Protein AF-K5W3T0-F1 (afdb_monomer)

Foldseek 3Di:
DDDPVPDDPVVVVVVVVVVCVVVPPVPPPDCCVVPVPVVVVQVVCVVVVHDDDDPPVDDDVVVVVVVVVVVVPDDPPDPDPPPDDPVRVVVLVLLVVQVVVVVVCVVVVHDDDPPTSDDPPDPPVVPDDD

Structure (mmCIF, N/CA/C/O backbone):
data_AF-K5W3T0-F1
#
_entry.id   AF-K5W3T0-F1
#
loop_
_atom_site.group_PDB
_atom_site.id
_atom_site.type_symbol
_atom_site.label_atom_id
_atom_site.label_alt_id
_atom_site.label_comp_id
_atom_site.label_asym_id
_atom_site.label_entity_id
_atom_site.label_seq_id
_atom_site.pdbx_PDB_ins_code
_atom_site.Cartn_x
_atom_site.Cartn_y
_atom_site.Cartn_z
_atom_site.occupancy
_atom_site.B_iso_or_equiv
_atom_site.auth_seq_id
_atom_site.auth_comp_id
_atom_site.auth_asym_id
_atom_site.auth_atom_id
_atom_site.pdbx_PDB_model_num
ATOM 1 N N . MET A 1 1 ? 19.740 21.329 -29.739 1.00 55.47 1 MET A N 1
ATOM 2 C CA . MET A 1 1 ? 18.314 21.062 -30.014 1.00 55.47 1 MET A CA 1
ATOM 3 C C . MET A 1 1 ? 18.250 20.295 -31.319 1.00 55.47 1 MET A C 1
ATOM 5 O O . MET A 1 1 ? 18.822 20.757 -32.297 1.00 55.47 1 MET A O 1
ATOM 9 N N . ILE A 1 2 ? 17.701 19.086 -31.290 1.00 70.94 2 ILE A N 1
ATOM 10 C CA . ILE A 1 2 ? 17.666 18.167 -32.432 1.00 70.94 2 ILE A CA 1
ATOM 11 C C . ILE A 1 2 ? 16.451 18.513 -33.306 1.00 70.94 2 ILE A C 1
ATOM 13 O O . ILE A 1 2 ? 15.382 18.791 -32.766 1.00 70.94 2 ILE A O 1
ATOM 17 N N . ASN A 1 3 ? 16.610 18.521 -34.633 1.00 77.38 3 ASN A N 1
ATOM 18 C CA . ASN A 1 3 ? 15.491 18.731 -35.552 1.00 77.38 3 ASN A CA 1
ATOM 19 C C . ASN A 1 3 ? 14.759 17.388 -35.780 1.00 77.38 3 ASN A C 1
ATOM 21 O O . ASN A 1 3 ? 15.381 16.454 -36.299 1.00 77.38 3 ASN A O 1
ATOM 25 N N . PRO A 1 4 ? 13.476 17.259 -35.391 1.00 68.62 4 PRO A N 1
ATOM 26 C CA . PRO A 1 4 ? 12.742 15.994 -35.471 1.00 68.62 4 PRO A CA 1
ATOM 27 C C . PRO A 1 4 ? 12.527 15.499 -36.909 1.00 68.62 4 PRO A C 1
ATOM 29 O O . PRO A 1 4 ? 12.435 14.295 -37.122 1.00 68.62 4 PRO A O 1
ATOM 32 N N . GLU A 1 5 ? 12.528 16.397 -37.896 1.00 72.75 5 GLU A N 1
ATOM 33 C CA . GLU A 1 5 ? 12.290 16.066 -39.310 1.00 72.75 5 GLU A CA 1
ATOM 34 C C . GLU A 1 5 ? 13.527 15.484 -40.019 1.00 72.75 5 GLU A C 1
ATOM 36 O O . GLU A 1 5 ? 13.433 14.960 -41.126 1.00 72.75 5 GLU A O 1
ATOM 41 N N . THR A 1 6 ? 14.710 15.569 -39.400 1.00 78.69 6 THR A N 1
ATOM 42 C CA . THR A 1 6 ? 15.978 15.101 -39.995 1.00 78.69 6 THR A CA 1
ATOM 43 C C . THR A 1 6 ? 16.473 13.775 -39.420 1.00 78.69 6 THR A C 1
ATOM 45 O O . THR A 1 6 ? 17.535 13.291 -39.808 1.00 78.69 6 THR A O 1
ATOM 48 N N . ILE A 1 7 ? 15.737 13.195 -38.471 1.00 78.38 7 ILE A N 1
ATOM 49 C CA . ILE A 1 7 ? 16.137 11.986 -37.752 1.00 78.38 7 ILE A CA 1
ATOM 50 C C . ILE A 1 7 ? 15.498 10.749 -38.381 1.00 78.38 7 ILE A C 1
ATOM 52 O O . ILE A 1 7 ? 14.315 10.725 -38.714 1.00 78.38 7 ILE A O 1
ATOM 56 N N . SER A 1 8 ? 16.292 9.687 -38.534 1.00 83.00 8 SER A N 1
ATOM 57 C CA . SER A 1 8 ? 15.781 8.404 -39.015 1.00 83.00 8 SER A CA 1
ATOM 58 C C . SER A 1 8 ? 14.865 7.758 -37.975 1.00 83.00 8 SER A C 1
ATOM 60 O O . SER A 1 8 ? 15.103 7.863 -36.773 1.00 83.00 8 SER A O 1
ATOM 62 N N . LYS A 1 9 ? 13.857 7.003 -38.428 1.00 78.00 9 LYS A N 1
ATOM 63 C CA . LYS A 1 9 ? 12.890 6.333 -37.535 1.00 78.00 9 LYS A CA 1
ATOM 64 C C . LYS A 1 9 ? 13.556 5.489 -36.436 1.00 78.00 9 LYS A C 1
ATOM 66 O O . LYS A 1 9 ? 13.028 5.402 -35.330 1.00 78.00 9 LYS A O 1
ATOM 71 N N . ASP A 1 10 ? 14.713 4.893 -36.717 1.00 80.50 10 ASP A N 1
ATOM 72 C CA . ASP A 1 10 ? 15.469 4.103 -35.739 1.00 80.50 10 ASP A CA 1
ATOM 73 C C . ASP A 1 10 ? 16.171 4.960 -34.684 1.00 80.50 10 ASP A C 1
ATOM 75 O O . ASP A 1 10 ? 16.196 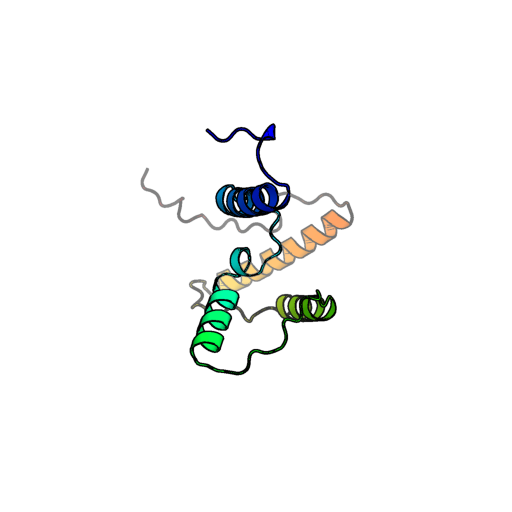4.589 -33.510 1.00 80.50 10 ASP A O 1
ATOM 79 N N . GLN A 1 11 ? 16.716 6.117 -35.064 1.00 80.38 11 GLN A N 1
ATOM 80 C CA . GLN A 1 11 ? 17.247 7.068 -34.089 1.00 80.38 11 GLN A CA 1
ATOM 81 C C . GLN A 1 11 ? 16.123 7.677 -33.248 1.00 80.38 11 GLN A C 1
ATOM 83 O O . GLN A 1 11 ? 16.281 7.787 -32.036 1.00 80.38 11 GLN A O 1
ATOM 88 N N . THR A 1 12 ? 14.958 7.964 -33.840 1.00 79.94 12 THR A N 1
ATOM 89 C CA . THR A 1 12 ? 13.786 8.440 -33.091 1.00 79.94 12 THR A CA 1
ATOM 90 C C . THR A 1 12 ? 13.384 7.451 -32.001 1.00 79.94 12 THR A C 1
ATOM 92 O O . THR A 1 12 ? 13.137 7.862 -30.874 1.00 79.94 12 THR A O 1
ATOM 95 N N . LYS A 1 13 ? 13.371 6.142 -32.291 1.00 78.75 13 LYS A N 1
ATOM 96 C CA . LYS A 1 13 ? 13.063 5.107 -31.288 1.00 78.75 13 LYS A CA 1
ATOM 97 C C . LYS A 1 13 ? 14.074 5.069 -30.142 1.00 78.75 13 LYS A C 1
ATOM 99 O O . LYS A 1 13 ? 13.674 4.882 -28.998 1.00 78.75 13 LYS A O 1
ATOM 104 N N . LYS A 1 14 ? 15.367 5.248 -30.432 1.00 81.25 14 LYS A N 1
ATOM 105 C CA . LYS A 1 14 ? 16.425 5.263 -29.407 1.00 81.25 14 LYS A CA 1
ATOM 106 C C . LYS A 1 14 ? 16.308 6.475 -28.488 1.00 81.25 14 LYS A C 1
ATOM 108 O O . LYS A 1 14 ? 16.356 6.322 -27.272 1.00 81.25 14 LYS A O 1
ATOM 113 N N . GLU A 1 15 ? 16.098 7.654 -29.066 1.00 79.50 15 GLU A N 1
ATOM 114 C CA . GLU A 1 15 ? 15.893 8.879 -28.289 1.00 79.50 15 GLU A CA 1
ATOM 115 C C . GLU A 1 15 ? 14.576 8.830 -27.505 1.00 79.50 15 GLU A C 1
ATOM 117 O O . GLU A 1 15 ? 14.523 9.262 -26.359 1.00 79.50 15 GLU A O 1
ATOM 122 N N . PHE A 1 16 ? 13.528 8.229 -28.076 1.00 74.88 16 PHE A N 1
ATOM 123 C CA . PHE A 1 16 ? 12.249 8.042 -27.394 1.00 74.88 16 PHE A CA 1
ATOM 124 C C . PHE A 1 16 ? 12.348 7.064 -26.218 1.00 74.88 16 PHE A C 1
ATOM 126 O O . PHE A 1 16 ? 11.769 7.328 -25.169 1.00 74.88 16 PHE A O 1
ATOM 133 N N . ALA A 1 17 ? 13.102 5.967 -26.345 1.00 70.94 17 ALA A N 1
ATOM 134 C CA . ALA A 1 17 ? 13.334 5.038 -25.237 1.00 70.94 17 ALA A CA 1
ATOM 135 C C . ALA A 1 17 ? 14.050 5.736 -24.071 1.00 70.94 17 ALA A C 1
ATOM 137 O O . ALA A 1 17 ? 13.583 5.676 -22.936 1.00 70.94 17 ALA A O 1
ATOM 138 N N . ARG A 1 18 ? 15.109 6.495 -24.375 1.00 71.88 18 ARG A N 1
ATOM 139 C CA . ARG A 1 18 ? 15.841 7.293 -23.386 1.00 71.88 18 ARG A CA 1
ATOM 140 C C . ARG A 1 18 ? 14.961 8.361 -22.732 1.00 71.88 18 ARG A C 1
ATOM 142 O O . ARG A 1 18 ? 14.943 8.478 -21.516 1.00 71.88 18 ARG A O 1
ATOM 149 N N . PHE A 1 19 ? 14.174 9.087 -23.525 1.00 73.12 19 PHE A N 1
ATOM 150 C CA . PHE A 1 19 ? 13.214 10.071 -23.021 1.00 73.12 19 PHE A CA 1
ATOM 151 C C . PHE A 1 19 ? 12.159 9.436 -22.102 1.00 73.12 19 PHE A C 1
ATOM 153 O O . PHE A 1 19 ? 11.824 10.004 -21.067 1.00 73.12 19 PHE A O 1
ATOM 160 N N . THR A 1 20 ? 11.651 8.252 -22.457 1.00 67.69 20 THR A N 1
ATOM 161 C CA . THR A 1 20 ? 10.645 7.519 -21.669 1.00 67.69 20 THR A CA 1
ATOM 162 C C . THR A 1 20 ? 11.204 7.075 -20.315 1.00 67.69 20 THR A C 1
ATOM 164 O O . THR A 1 20 ? 10.496 7.161 -19.309 1.00 67.69 20 THR A O 1
ATOM 167 N N . GLU A 1 21 ? 12.468 6.641 -20.287 1.00 61.09 21 GLU A N 1
ATOM 168 C CA . GLU A 1 21 ? 13.210 6.301 -19.067 1.00 61.09 21 GLU A CA 1
ATOM 169 C C . GLU A 1 21 ? 13.484 7.537 -18.196 1.00 61.09 21 GLU A C 1
ATOM 171 O O . GLU A 1 21 ? 13.255 7.496 -16.987 1.00 61.09 21 GLU A O 1
ATOM 176 N N . ASP A 1 22 ? 13.910 8.647 -18.806 1.00 65.81 22 ASP A N 1
ATOM 177 C CA . ASP A 1 22 ? 14.268 9.885 -18.104 1.00 65.81 22 ASP A CA 1
ATOM 178 C C . ASP A 1 22 ? 13.039 10.605 -17.514 1.00 65.81 22 ASP A C 1
ATOM 180 O O . ASP A 1 22 ? 13.112 11.167 -16.420 1.00 65.81 22 ASP A O 1
ATOM 184 N N . TYR A 1 23 ? 11.891 10.577 -18.202 1.00 59.69 23 TYR A N 1
ATOM 185 C CA . TYR A 1 23 ? 10.675 11.286 -17.774 1.00 59.69 23 TYR A CA 1
ATOM 186 C C . TYR A 1 23 ? 9.715 10.473 -16.902 1.00 59.69 23 TYR A C 1
ATOM 188 O O . TYR A 1 23 ? 8.609 10.943 -16.634 1.00 59.69 23 TYR A O 1
ATOM 196 N N . ASN A 1 24 ? 10.124 9.288 -16.431 1.00 53.81 24 ASN A N 1
ATOM 197 C CA . ASN A 1 24 ? 9.384 8.452 -15.479 1.00 53.81 24 ASN A CA 1
ATOM 198 C C . ASN A 1 24 ? 7.864 8.444 -15.749 1.00 53.81 24 ASN A C 1
ATOM 200 O O . ASN A 1 24 ? 7.043 8.711 -14.871 1.00 53.81 24 ASN A O 1
ATOM 204 N N . THR A 1 25 ? 7.487 8.190 -17.007 1.00 55.03 25 THR A N 1
ATOM 205 C CA . THR A 1 25 ? 6.113 8.348 -17.528 1.00 55.03 25 THR A CA 1
ATOM 206 C C . THR A 1 25 ? 5.142 7.251 -17.056 1.00 55.03 25 THR A C 1
ATOM 208 O O . THR A 1 25 ? 4.150 6.956 -17.718 1.00 55.03 25 THR A O 1
ATOM 211 N N . ALA A 1 26 ? 5.418 6.654 -15.891 1.00 51.00 26 ALA A N 1
ATOM 212 C CA . ALA A 1 26 ? 4.551 5.767 -15.112 1.00 51.00 26 ALA A CA 1
ATOM 213 C C . ALA A 1 26 ? 3.898 4.596 -15.877 1.00 51.00 26 ALA A C 1
ATOM 215 O O . ALA A 1 26 ? 2.902 4.045 -15.418 1.00 51.00 26 ALA A O 1
ATOM 216 N N . THR A 1 27 ? 4.447 4.192 -17.026 1.00 56.22 27 THR A N 1
ATOM 217 C CA . THR A 1 27 ? 3.892 3.112 -17.866 1.00 56.22 27 THR A CA 1
ATOM 218 C C . THR A 1 27 ? 4.933 2.074 -18.276 1.00 56.22 27 THR A C 1
ATOM 220 O O . THR A 1 27 ? 4.763 1.365 -19.265 1.00 56.22 27 THR A O 1
ATOM 223 N N . LEU A 1 28 ? 6.014 1.930 -17.510 1.00 53.12 28 LEU A N 1
ATOM 224 C CA . LEU A 1 28 ? 6.997 0.882 -17.765 1.00 53.12 28 LEU A CA 1
ATOM 225 C C . LEU A 1 28 ? 6.725 -0.301 -16.849 1.00 53.12 28 LEU A C 1
ATOM 227 O O . LEU A 1 28 ? 7.290 -0.354 -15.764 1.00 53.12 28 LEU A O 1
ATOM 231 N N . SER A 1 29 ? 5.941 -1.283 -17.315 1.00 55.97 29 SER A N 1
ATOM 232 C CA . SER A 1 29 ? 5.694 -2.595 -16.671 1.00 55.97 29 SER A CA 1
ATOM 233 C C . SER A 1 29 ? 6.962 -3.420 -16.386 1.00 55.97 29 SER A C 1
ATOM 235 O O . SER A 1 29 ? 6.883 -4.589 -16.021 1.00 55.97 29 SER A O 1
ATOM 237 N N . HIS A 1 30 ? 8.141 -2.836 -16.587 1.00 62.09 30 HIS A N 1
ATOM 238 C CA . HIS A 1 30 ? 9.424 -3.478 -16.438 1.00 62.09 30 HIS A CA 1
ATOM 239 C C . HIS A 1 30 ? 9.800 -3.570 -14.955 1.00 62.09 30 HIS A C 1
ATOM 241 O O . HIS A 1 30 ? 9.878 -2.565 -14.245 1.00 62.09 30 HIS A O 1
ATOM 247 N N . GLU A 1 31 ? 10.097 -4.789 -14.505 1.00 63.19 31 GLU A N 1
ATOM 248 C CA . GLU A 1 31 ? 10.350 -5.142 -13.102 1.00 63.19 31 GLU A CA 1
ATOM 249 C C . GLU A 1 31 ? 11.400 -4.250 -12.422 1.00 63.19 31 GLU A C 1
ATOM 251 O O . GLU A 1 31 ? 11.236 -3.897 -11.258 1.00 63.19 31 GLU A O 1
ATOM 256 N N . LYS A 1 32 ? 12.409 -3.785 -13.176 1.00 61.91 32 LYS A N 1
ATOM 257 C CA . LYS A 1 32 ? 13.412 -2.793 -12.732 1.00 61.91 32 LYS A CA 1
ATOM 258 C C . LYS A 1 32 ? 12.814 -1.603 -11.973 1.00 61.91 32 LYS A C 1
ATOM 260 O O . LYS A 1 32 ? 13.455 -1.112 -11.052 1.00 61.91 32 LYS A O 1
ATOM 265 N N . PHE A 1 33 ? 11.635 -1.121 -12.368 1.00 59.59 33 PHE A N 1
ATOM 266 C CA . PHE A 1 33 ? 11.055 0.116 -11.837 1.00 59.59 33 PHE A CA 1
ATOM 267 C C . PHE A 1 33 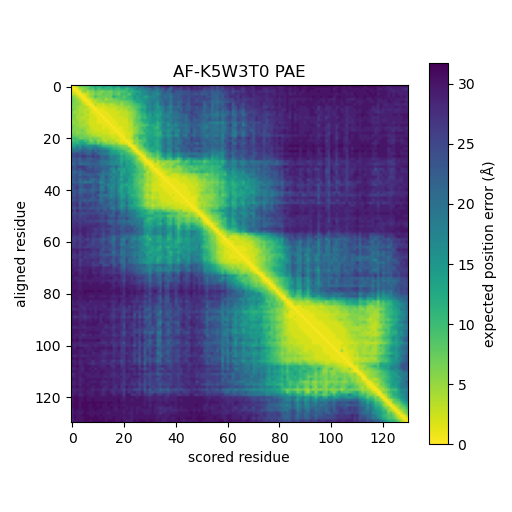? 9.920 -0.112 -10.825 1.00 59.59 33 PHE A C 1
ATOM 269 O O . PHE A 1 33 ? 9.582 0.811 -10.090 1.00 59.59 33 PHE A O 1
ATOM 276 N N . TYR A 1 34 ? 9.373 -1.331 -10.738 1.00 65.12 34 TYR A N 1
ATOM 277 C CA . TYR A 1 34 ? 8.308 -1.692 -9.786 1.00 65.12 34 TYR A CA 1
ATOM 278 C C . TYR A 1 34 ? 8.793 -2.566 -8.623 1.00 65.12 34 TYR A C 1
ATOM 280 O O . TYR A 1 34 ? 8.243 -2.486 -7.526 1.00 65.12 34 TYR A O 1
ATOM 288 N N . ASN A 1 35 ? 9.834 -3.375 -8.833 1.00 69.81 35 ASN A N 1
ATOM 289 C CA . ASN A 1 35 ? 10.458 -4.196 -7.803 1.00 69.81 35 ASN A CA 1
ATOM 290 C C . ASN A 1 35 ? 11.983 -4.177 -7.978 1.00 69.81 35 ASN A C 1
ATOM 292 O O . ASN A 1 35 ? 12.603 -5.093 -8.517 1.00 69.81 35 ASN A O 1
ATOM 296 N N . ILE A 1 36 ? 12.586 -3.078 -7.514 1.00 73.94 36 ILE A N 1
ATOM 297 C CA . ILE A 1 36 ? 14.035 -2.851 -7.603 1.00 73.94 36 ILE A CA 1
ATOM 298 C C . ILE A 1 36 ? 14.799 -3.995 -6.923 1.00 73.94 36 ILE A C 1
ATOM 300 O O . ILE A 1 36 ? 15.787 -4.476 -7.468 1.00 73.94 36 ILE A O 1
ATOM 304 N N . ALA A 1 37 ? 14.311 -4.484 -5.779 1.00 74.12 37 ALA A N 1
ATOM 305 C CA . ALA A 1 37 ? 14.974 -5.539 -5.019 1.00 74.12 37 ALA A CA 1
ATOM 306 C C . ALA A 1 37 ? 15.030 -6.875 -5.780 1.00 74.12 37 ALA A C 1
ATOM 308 O O . ALA A 1 37 ? 16.080 -7.519 -5.806 1.00 74.12 37 ALA A O 1
ATOM 309 N N . SER A 1 38 ? 13.936 -7.294 -6.430 1.00 73.62 38 SER A N 1
ATOM 310 C CA . SER A 1 38 ? 13.942 -8.528 -7.228 1.00 73.62 38 SER A CA 1
ATOM 311 C C . SER A 1 38 ? 14.783 -8.386 -8.496 1.00 73.62 38 SER A C 1
ATOM 313 O O . SER A 1 38 ? 15.519 -9.309 -8.855 1.00 73.62 38 SER A O 1
ATOM 315 N N . TYR A 1 39 ? 14.750 -7.212 -9.133 1.00 74.62 39 TYR A N 1
ATOM 316 C CA . TYR A 1 39 ? 15.587 -6.906 -10.289 1.00 74.62 39 TYR A CA 1
ATOM 317 C C . TYR A 1 39 ? 17.085 -6.905 -9.942 1.00 74.62 39 TYR A C 1
ATOM 319 O O . TYR A 1 39 ? 17.888 -7.506 -10.656 1.00 74.62 39 TYR A O 1
ATOM 327 N N . GLU A 1 40 ? 17.484 -6.278 -8.835 1.00 77.88 40 GLU A N 1
ATOM 328 C CA . GLU A 1 40 ? 18.876 -6.260 -8.375 1.00 77.88 40 GLU A CA 1
ATOM 329 C C . GLU A 1 40 ? 19.372 -7.651 -7.986 1.00 77.88 40 GLU A C 1
ATOM 331 O O . GLU A 1 40 ? 20.481 -8.024 -8.374 1.00 77.88 40 GLU A O 1
ATOM 336 N N . ALA A 1 41 ? 18.544 -8.442 -7.296 1.00 81.00 41 ALA A N 1
ATOM 337 C CA . ALA A 1 41 ? 18.852 -9.831 -6.969 1.00 81.00 41 ALA A CA 1
ATOM 338 C C . ALA A 1 41 ? 19.062 -10.675 -8.236 1.00 81.00 41 ALA A C 1
ATOM 340 O O . ALA A 1 41 ? 20.041 -11.418 -8.332 1.00 81.00 41 ALA A O 1
ATOM 341 N N . ARG A 1 42 ? 18.208 -10.498 -9.254 1.00 76.19 42 ARG A N 1
ATOM 342 C CA . ARG A 1 42 ? 18.366 -11.155 -10.559 1.00 76.19 42 ARG A CA 1
ATOM 343 C C . ARG A 1 42 ? 19.657 -10.730 -11.254 1.00 76.19 42 ARG A C 1
ATOM 345 O O . ARG A 1 42 ? 20.403 -11.578 -11.732 1.00 76.19 42 ARG A O 1
ATOM 352 N N . MET A 1 43 ? 19.957 -9.433 -11.291 1.00 79.19 43 MET A N 1
ATOM 353 C CA . MET A 1 43 ? 21.182 -8.923 -11.919 1.00 79.19 43 MET A CA 1
ATOM 354 C C . MET A 1 43 ? 22.447 -9.358 -11.173 1.00 79.19 43 MET A C 1
ATOM 356 O O . MET A 1 43 ? 23.491 -9.537 -11.799 1.00 79.19 43 MET A O 1
ATOM 360 N N . ALA A 1 44 ? 22.371 -9.529 -9.853 1.00 83.25 44 ALA A N 1
ATOM 361 C CA . ALA A 1 44 ? 23.451 -10.087 -9.051 1.00 83.25 44 ALA A CA 1
ATOM 362 C C . ALA A 1 44 ? 23.678 -11.574 -9.367 1.00 83.25 44 ALA A C 1
ATOM 364 O O . ALA A 1 44 ? 24.818 -11.956 -9.619 1.00 83.25 44 ALA A O 1
ATOM 365 N N . ALA A 1 45 ? 22.613 -12.377 -9.450 1.00 80.38 45 ALA A N 1
ATOM 366 C CA . ALA A 1 45 ? 22.690 -13.791 -9.828 1.00 80.38 45 ALA A CA 1
ATOM 367 C C . ALA A 1 45 ? 23.220 -13.986 -11.264 1.00 80.38 45 ALA A C 1
ATOM 369 O O . ALA A 1 45 ? 24.086 -14.828 -11.499 1.00 80.38 45 ALA A O 1
ATOM 370 N N . LEU A 1 46 ? 22.802 -13.132 -12.208 1.00 79.62 46 LEU A N 1
ATOM 371 C CA . LEU A 1 46 ? 23.312 -13.129 -13.587 1.00 79.62 46 LEU A CA 1
ATOM 372 C C . LEU A 1 46 ? 24.819 -12.822 -13.623 1.00 79.62 46 LEU A C 1
ATOM 374 O O . LEU A 1 46 ? 25.579 -13.494 -14.316 1.00 79.62 46 LEU A O 1
ATOM 378 N N . ARG A 1 47 ? 25.271 -11.842 -12.828 1.00 83.44 47 ARG A N 1
ATOM 379 C CA . ARG A 1 47 ? 26.700 -11.507 -12.676 1.00 83.44 47 ARG A CA 1
ATOM 380 C C . ARG A 1 47 ? 27.507 -12.612 -11.990 1.00 83.44 47 ARG A C 1
ATOM 382 O O . ARG A 1 47 ? 28.691 -12.745 -12.280 1.00 83.44 47 ARG A O 1
ATOM 389 N N . ALA A 1 48 ? 26.880 -13.387 -11.109 1.00 85.88 48 ALA A N 1
ATOM 390 C CA . ALA A 1 48 ? 27.483 -14.541 -10.448 1.00 85.88 48 ALA A CA 1
ATOM 391 C C . ALA A 1 48 ? 27.531 -15.799 -11.340 1.00 85.88 48 ALA A C 1
ATOM 393 O O . ALA A 1 48 ? 28.169 -16.781 -10.968 1.00 85.88 48 ALA A O 1
ATOM 394 N N . GLY A 1 49 ? 26.903 -15.769 -12.523 1.00 80.62 49 GLY A N 1
ATOM 395 C CA . GLY A 1 49 ? 26.852 -16.901 -13.451 1.00 80.62 49 GLY A CA 1
ATOM 396 C C . GLY A 1 49 ? 25.844 -17.985 -13.057 1.00 80.62 49 GLY A C 1
ATOM 397 O O . GLY A 1 49 ? 25.932 -19.106 -13.556 1.00 80.62 49 GLY A O 1
ATOM 398 N N . GLU A 1 50 ? 24.899 -17.675 -12.169 1.00 76.12 50 GLU A N 1
ATOM 399 C CA . GLU A 1 50 ? 23.865 -18.614 -11.735 1.00 76.12 50 GLU A CA 1
ATOM 400 C C . GLU A 1 50 ? 22.709 -18.696 -12.748 1.00 76.12 50 GLU A C 1
ATOM 402 O O . GLU A 1 50 ? 22.386 -17.731 -13.446 1.00 76.12 50 GLU A O 1
ATOM 407 N N . PHE A 1 51 ? 22.069 -19.868 -12.836 1.00 67.69 51 PHE A N 1
ATOM 408 C CA . PHE A 1 51 ? 20.909 -20.080 -13.701 1.00 67.69 51 PHE A CA 1
ATOM 409 C C . PHE A 1 51 ? 19.705 -19.308 -13.158 1.00 67.69 51 PHE A C 1
ATOM 411 O O . PHE A 1 51 ? 19.215 -19.586 -12.062 1.00 67.69 51 PHE A O 1
ATOM 418 N N . LEU A 1 52 ? 19.217 -18.342 -13.933 1.00 63.69 52 LEU A N 1
ATOM 419 C CA . LEU A 1 52 ? 18.025 -17.589 -13.572 1.00 63.69 52 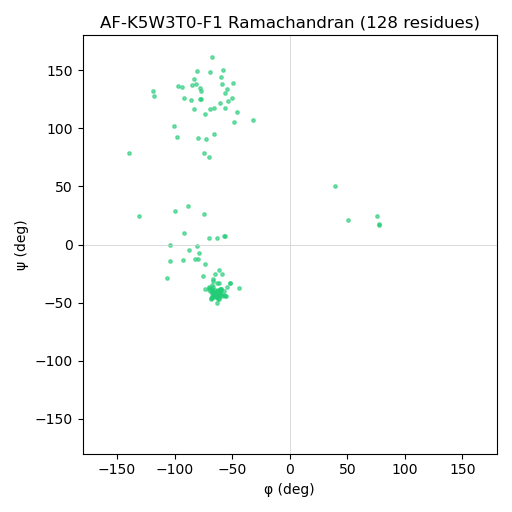LEU A CA 1
ATOM 420 C C . LEU A 1 52 ? 16.768 -18.419 -13.856 1.00 63.69 52 LEU A C 1
ATOM 422 O O . LEU A 1 52 ? 16.658 -18.992 -14.944 1.00 63.69 52 LEU A O 1
ATOM 426 N N . PRO A 1 53 ? 15.797 -18.467 -12.926 1.00 64.69 53 PRO A N 1
ATOM 427 C CA . PRO A 1 53 ? 14.493 -19.031 -13.233 1.00 64.69 53 PRO A CA 1
ATOM 428 C C . PRO A 1 53 ? 13.860 -18.241 -14.395 1.00 64.69 53 PRO A C 1
ATOM 430 O O . PRO A 1 53 ? 14.070 -17.024 -14.473 1.00 64.69 53 PRO A O 1
ATOM 433 N N . PRO A 1 54 ? 13.119 -18.908 -15.304 1.00 63.16 54 PRO A N 1
ATOM 434 C CA . PRO A 1 54 ? 12.453 -18.249 -16.424 1.00 63.16 54 PRO A CA 1
ATOM 435 C C . PRO A 1 54 ? 11.662 -17.029 -15.950 1.00 63.16 54 PRO A C 1
ATOM 437 O O . PRO A 1 54 ? 11.024 -17.082 -14.897 1.00 63.16 54 PRO A O 1
ATOM 440 N N . THR A 1 55 ? 11.721 -15.933 -16.711 1.00 62.22 55 THR A N 1
ATOM 441 C CA . THR A 1 55 ? 10.873 -14.766 -16.471 1.00 62.22 55 THR A CA 1
ATOM 442 C C . THR A 1 55 ? 9.440 -15.192 -16.742 1.00 62.22 55 THR A C 1
ATOM 444 O O . THR A 1 55 ? 9.000 -15.260 -17.887 1.00 62.22 55 THR A O 1
ATOM 447 N N . ASP A 1 56 ? 8.724 -15.589 -15.693 1.00 58.16 56 ASP A N 1
ATOM 448 C CA . ASP A 1 56 ? 7.292 -15.827 -15.799 1.00 58.16 56 ASP A CA 1
ATOM 449 C C . ASP A 1 56 ? 6.631 -14.445 -15.870 1.00 58.16 56 ASP A C 1
ATOM 451 O O . ASP A 1 56 ? 6.182 -13.878 -14.879 1.00 58.16 56 ASP A O 1
ATOM 455 N N . ASP A 1 57 ? 6.679 -13.848 -17.064 1.00 58.94 57 ASP A N 1
ATOM 456 C CA . ASP A 1 57 ? 6.110 -12.535 -17.391 1.00 58.94 57 ASP A CA 1
ATOM 457 C C . ASP A 1 57 ? 4.562 -12.568 -17.393 1.00 58.94 57 ASP A C 1
ATOM 459 O O . ASP A 1 57 ? 3.896 -11.599 -17.765 1.00 58.94 57 ASP A O 1
ATOM 463 N N . GLY A 1 58 ? 3.969 -13.700 -16.993 1.00 69.81 58 GLY A N 1
ATOM 464 C CA . GLY A 1 58 ? 2.539 -13.904 -16.840 1.00 69.81 58 GLY A CA 1
ATOM 465 C C . GLY A 1 58 ? 2.069 -13.599 -15.420 1.00 69.81 58 GLY A C 1
ATOM 466 O O . GLY A 1 58 ? 2.541 -14.174 -14.443 1.00 69.81 58 GLY A O 1
ATOM 467 N N . TYR A 1 59 ? 1.070 -12.729 -15.302 1.00 70.88 59 TYR A N 1
ATOM 468 C CA . TYR A 1 59 ? 0.299 -12.595 -14.070 1.00 70.88 59 TYR A CA 1
ATOM 469 C C . TYR A 1 59 ? -0.398 -13.932 -13.740 1.00 70.88 59 TYR A C 1
ATOM 471 O O . TYR A 1 59 ? -1.189 -14.405 -14.556 1.00 70.88 59 TYR A O 1
ATOM 479 N N . ASP A 1 60 ? -0.134 -14.529 -12.564 1.00 79.75 60 ASP A N 1
ATOM 480 C CA . ASP A 1 60 ? -0.870 -15.696 -12.035 1.00 79.75 60 ASP A CA 1
ATOM 481 C C . ASP A 1 60 ? -1.903 -15.253 -10.978 1.00 79.75 60 ASP A C 1
ATOM 483 O O . ASP A 1 60 ? -1.551 -15.062 -9.807 1.00 79.75 60 ASP A O 1
ATOM 487 N N . PRO A 1 61 ? -3.201 -15.170 -11.326 1.00 80.69 61 PRO A N 1
ATOM 488 C CA . PRO A 1 61 ? -4.255 -14.825 -10.371 1.00 80.69 61 PRO A CA 1
ATOM 489 C C . PRO A 1 61 ? -4.337 -15.793 -9.179 1.00 80.69 61 PRO A C 1
ATOM 491 O O . PRO A 1 61 ? -4.804 -15.428 -8.097 1.00 80.69 61 PRO A O 1
ATOM 494 N N . ASN A 1 62 ? -3.894 -17.046 -9.344 1.00 84.88 62 ASN A N 1
ATOM 495 C CA . ASN A 1 62 ? -3.962 -18.043 -8.278 1.00 84.88 62 ASN A CA 1
ATOM 496 C C . ASN A 1 62 ? -2.902 -17.806 -7.197 1.00 84.88 62 ASN A C 1
ATOM 498 O O . ASN A 1 62 ? -3.095 -18.226 -6.051 1.00 84.88 62 ASN A O 1
ATOM 502 N N . ALA A 1 63 ? -1.773 -17.179 -7.533 1.00 81.00 63 ALA A N 1
ATOM 503 C CA . ALA A 1 63 ? -0.762 -16.774 -6.561 1.00 81.00 63 ALA A CA 1
ATOM 504 C C . ALA A 1 63 ? -1.311 -15.679 -5.635 1.00 81.00 63 ALA A C 1
ATOM 506 O O . ALA A 1 63 ? -1.220 -15.803 -4.410 1.00 81.00 63 ALA A O 1
ATOM 507 N N . ASP A 1 64 ? -1.992 -14.686 -6.205 1.00 80.00 64 ASP A N 1
ATOM 508 C CA . ASP A 1 64 ? -2.627 -13.601 -5.452 1.00 80.00 64 ASP A CA 1
ATOM 509 C C . ASP A 1 64 ? -3.731 -14.113 -4.525 1.00 80.00 64 ASP A C 1
ATOM 511 O O . ASP A 1 64 ? -3.769 -13.766 -3.342 1.00 80.00 64 ASP A O 1
ATOM 515 N N . MET A 1 65 ? -4.594 -15.010 -5.014 1.00 82.94 65 MET A N 1
ATOM 516 C CA . MET A 1 65 ? -5.641 -15.613 -4.183 1.00 82.94 65 MET A CA 1
ATOM 517 C C . MET A 1 65 ? -5.060 -16.369 -2.980 1.00 82.94 65 MET A C 1
ATOM 519 O O . MET A 1 65 ? -5.603 -16.286 -1.876 1.00 82.94 65 MET A O 1
ATOM 523 N N . ARG A 1 66 ? -3.926 -17.061 -3.153 1.00 83.50 66 ARG A N 1
ATOM 524 C CA . ARG A 1 66 ? -3.210 -17.734 -2.055 1.00 83.50 66 ARG A CA 1
ATOM 525 C C . ARG A 1 66 ? -2.589 -16.733 -1.075 1.00 83.50 66 ARG A C 1
ATOM 527 O O . ARG A 1 66 ? -2.682 -16.935 0.138 1.00 83.50 66 ARG A O 1
ATOM 534 N N . ALA A 1 67 ? -2.006 -15.644 -1.573 1.00 80.06 67 ALA A N 1
ATOM 535 C CA . ALA A 1 67 ? -1.450 -14.581 -0.737 1.00 80.06 67 ALA A CA 1
ATOM 536 C C . ALA A 1 67 ? -2.534 -13.892 0.115 1.00 80.06 67 ALA A C 1
ATOM 538 O O . ALA A 1 67 ? -2.356 -13.714 1.324 1.00 80.06 67 ALA A O 1
ATOM 539 N N . LEU A 1 68 ? -3.694 -13.589 -0.477 1.00 78.69 68 LEU A N 1
ATOM 540 C CA . LEU A 1 68 ? -4.846 -13.012 0.223 1.00 78.69 68 LEU A CA 1
ATOM 541 C C . LEU A 1 68 ? -5.412 -13.962 1.285 1.00 78.69 68 LEU A C 1
ATOM 543 O O . LEU A 1 68 ? -5.701 -13.539 2.408 1.00 78.69 68 LEU A O 1
ATOM 547 N N . GLN A 1 69 ? -5.511 -15.258 0.979 1.00 79.56 69 GLN A N 1
ATOM 548 C CA . GLN A 1 69 ? -5.912 -16.269 1.963 1.00 79.56 69 GLN A CA 1
ATOM 549 C C . GLN A 1 69 ? -4.957 -16.311 3.168 1.00 79.56 69 GLN A C 1
ATOM 551 O O . GLN A 1 69 ? -5.405 -16.435 4.311 1.00 79.56 69 GLN A O 1
ATOM 556 N N . GLY A 1 70 ? -3.650 -16.155 2.937 1.00 69.44 70 GLY A N 1
ATOM 557 C CA . GLY A 1 70 ? -2.643 -16.062 3.995 1.00 69.44 70 GLY A CA 1
ATOM 558 C C . GLY A 1 70 ? -2.757 -14.787 4.834 1.00 69.44 70 GLY A C 1
ATOM 559 O O . GLY A 1 70 ? -2.633 -14.847 6.057 1.00 69.44 70 GLY A O 1
ATOM 560 N N . ALA A 1 71 ? -3.050 -13.646 4.206 1.00 65.69 71 ALA A N 1
ATOM 561 C CA . ALA A 1 71 ? -3.197 -12.358 4.886 1.00 65.69 71 ALA A CA 1
ATOM 562 C C . ALA A 1 71 ? -4.426 -12.301 5.813 1.00 65.69 71 ALA A C 1
ATOM 564 O O . ALA A 1 71 ? -4.367 -11.708 6.892 1.00 65.69 71 ALA A O 1
ATOM 565 N N . HIS A 1 72 ? -5.527 -12.963 5.439 1.00 64.75 72 HIS A N 1
ATOM 566 C CA . HIS A 1 72 ? -6.717 -13.072 6.291 1.00 64.75 72 HIS A CA 1
ATOM 567 C C . HIS A 1 72 ? -6.542 -14.024 7.479 1.00 64.75 72 HIS A C 1
ATOM 569 O O . HIS A 1 72 ? -7.301 -13.953 8.454 1.00 64.75 72 HIS A O 1
ATOM 575 N N . ARG A 1 73 ? -5.528 -14.895 7.448 1.00 67.81 73 ARG A N 1
ATOM 576 C CA . ARG A 1 73 ? -5.172 -15.742 8.583 1.00 67.81 73 ARG A CA 1
ATOM 577 C C . ARG A 1 73 ? -4.512 -14.852 9.637 1.00 67.81 73 ARG A C 1
ATOM 579 O O . ARG A 1 73 ? -3.310 -14.619 9.593 1.00 67.81 73 ARG A O 1
ATOM 586 N N . ARG A 1 74 ? -5.336 -14.305 10.546 1.00 60.59 74 ARG A N 1
ATOM 587 C CA . ARG A 1 74 ? -4.941 -13.436 11.673 1.00 60.59 74 ARG A CA 1
ATOM 588 C C . ARG A 1 74 ? -3.557 -13.828 12.188 1.00 60.59 74 ARG A C 1
ATOM 590 O O . ARG A 1 74 ? -3.425 -14.858 12.851 1.00 60.59 74 ARG A O 1
ATOM 597 N N . LYS A 1 75 ? -2.544 -13.005 11.899 1.00 65.81 75 LYS A N 1
ATOM 598 C CA . LYS A 1 75 ? -1.239 -13.158 12.539 1.00 65.81 75 LYS A CA 1
ATOM 599 C C . LYS A 1 75 ? -1.479 -13.095 14.052 1.00 65.81 75 LYS A C 1
ATOM 601 O O . LYS A 1 75 ? -2.217 -12.202 14.491 1.00 65.81 75 LYS A O 1
ATOM 606 N N . PRO A 1 76 ? -0.951 -14.039 14.847 1.00 60.38 76 PRO A N 1
ATOM 607 C CA . PRO A 1 76 ? -1.032 -13.921 16.292 1.00 60.38 76 PRO A CA 1
ATOM 608 C C . PRO A 1 76 ? -0.390 -12.583 16.653 1.00 60.38 76 PRO A C 1
ATOM 610 O O . PRO A 1 76 ? 0.772 -12.351 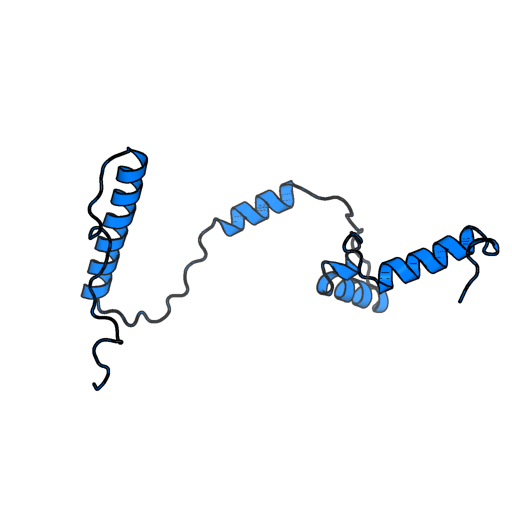16.329 1.00 60.38 76 PRO A O 1
ATOM 613 N N . LYS A 1 77 ? -1.171 -11.671 17.244 1.00 61.09 77 LYS A N 1
ATOM 614 C CA . LYS A 1 77 ? -0.603 -10.464 17.845 1.00 61.09 77 LYS A CA 1
ATOM 615 C C . LYS A 1 77 ? 0.473 -10.943 18.808 1.00 61.09 77 LYS A C 1
ATOM 617 O O . LYS A 1 77 ? 0.170 -11.753 19.689 1.00 61.09 77 LYS A O 1
ATOM 622 N N . GLU A 1 78 ? 1.698 -10.470 18.614 1.00 59.91 78 GLU A N 1
ATOM 623 C CA . GLU A 1 78 ? 2.744 -10.624 19.614 1.00 59.91 78 GLU A CA 1
ATOM 624 C C . GLU A 1 78 ? 2.154 -10.154 20.941 1.00 59.91 78 GLU A C 1
ATOM 626 O O . GLU A 1 78 ? 1.534 -9.086 21.018 1.00 59.91 78 GLU A O 1
ATOM 631 N N . ARG A 1 79 ? 2.229 -11.013 21.960 1.00 53.34 79 ARG A N 1
ATOM 632 C CA . ARG A 1 79 ? 1.809 -10.667 23.315 1.00 53.34 79 ARG A CA 1
ATOM 633 C C . ARG A 1 79 ? 2.827 -9.666 23.851 1.00 53.34 79 ARG A C 1
ATOM 635 O O . ARG A 1 79 ? 3.687 -10.034 24.637 1.00 53.34 79 ARG A O 1
ATOM 642 N N . GLY A 1 80 ? 2.745 -8.420 23.391 1.00 57.47 80 GLY A N 1
ATOM 643 C CA . GLY A 1 80 ? 3.326 -7.304 24.116 1.00 57.47 80 GLY A CA 1
ATOM 644 C C . GLY A 1 80 ? 2.758 -7.349 25.527 1.00 57.47 80 GLY A C 1
ATOM 645 O O . GLY A 1 80 ? 1.562 -7.611 25.698 1.00 57.47 80 GLY A O 1
ATOM 646 N N . GLU A 1 81 ? 3.623 -7.191 26.520 1.00 58.88 81 GLU A N 1
ATOM 647 C CA . GLU A 1 81 ? 3.242 -7.077 27.922 1.00 58.88 81 GLU A CA 1
ATOM 648 C C . GLU A 1 81 ? 2.119 -6.040 28.020 1.00 58.88 81 GLU A C 1
ATOM 650 O O . GLU A 1 81 ? 2.306 -4.850 27.778 1.00 58.88 81 GLU A O 1
ATOM 655 N N . SER A 1 82 ? 0.889 -6.511 28.225 1.00 59.28 82 SER A N 1
ATOM 656 C CA . SER A 1 82 ? -0.265 -5.625 28.244 1.00 59.28 82 SER A CA 1
ATOM 657 C C . SER A 1 82 ? -0.192 -4.859 29.556 1.00 59.28 82 SER A C 1
ATOM 659 O O . SER A 1 82 ? -0.401 -5.452 30.612 1.00 59.28 82 SER A O 1
ATOM 661 N N . PHE A 1 83 ? 0.051 -3.553 29.488 1.00 67.00 83 PHE A N 1
ATOM 662 C CA . PHE A 1 83 ? 0.041 -2.637 30.636 1.00 67.00 83 PHE A CA 1
ATOM 663 C C . PHE A 1 83 ? -1.337 -2.512 31.327 1.00 67.00 83 PHE A C 1
ATOM 665 O O . PHE A 1 83 ? -1.511 -1.676 32.206 1.00 67.00 83 PHE A O 1
ATOM 672 N N . LEU A 1 84 ? -2.334 -3.308 30.922 1.00 74.38 84 LEU A N 1
ATOM 673 C CA . LEU A 1 84 ? -3.698 -3.260 31.435 1.00 74.38 84 LEU A CA 1
ATOM 674 C C . LEU A 1 84 ? -3.904 -4.258 32.575 1.00 74.38 84 LEU A C 1
ATOM 676 O O . LEU A 1 84 ? -3.540 -5.434 32.473 1.00 74.38 84 LEU A O 1
ATOM 680 N N . THR A 1 85 ? -4.573 -3.806 33.633 1.00 82.00 85 THR A N 1
ATOM 681 C CA . THR A 1 85 ? -5.017 -4.679 34.721 1.00 82.00 85 THR A CA 1
ATOM 682 C C . THR A 1 85 ? -6.104 -5.645 34.236 1.00 82.00 85 THR A C 1
ATOM 684 O O . THR A 1 85 ? -6.767 -5.440 33.213 1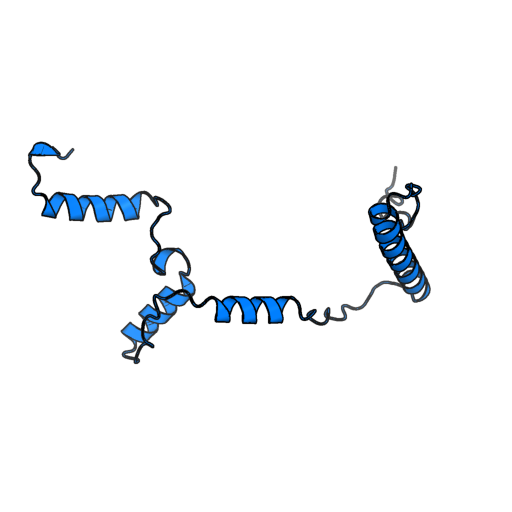.00 82.00 85 THR A O 1
ATOM 687 N N . ARG A 1 86 ? -6.328 -6.732 34.985 1.00 81.56 86 ARG A N 1
ATOM 688 C CA . ARG A 1 86 ? -7.366 -7.730 34.669 1.00 81.56 86 ARG A CA 1
ATOM 689 C C . ARG A 1 86 ? -8.757 -7.102 34.518 1.00 81.56 86 ARG A C 1
ATOM 691 O O . ARG A 1 86 ? -9.533 -7.541 33.672 1.00 81.56 86 ARG A O 1
ATOM 698 N N . GLU A 1 87 ? -9.063 -6.092 35.322 1.00 82.69 87 GLU A N 1
ATOM 699 C CA . GLU A 1 87 ? -10.340 -5.374 35.292 1.00 82.69 87 GLU A CA 1
ATOM 700 C C . GLU A 1 87 ? -10.484 -4.558 34.006 1.00 82.69 87 GLU A C 1
ATOM 702 O O . GLU A 1 87 ? -11.467 -4.720 33.283 1.00 82.69 87 GLU A O 1
ATOM 707 N N . GLN A 1 88 ? -9.442 -3.807 33.639 1.00 79.12 88 GLN A N 1
ATOM 708 C CA . GLN A 1 88 ? -9.396 -3.043 32.390 1.00 79.12 88 GLN A CA 1
ATOM 709 C C . GLN A 1 88 ? -9.500 -3.942 31.149 1.00 79.12 88 GLN A C 1
ATOM 711 O O . GLN A 1 88 ? -10.074 -3.545 30.134 1.00 79.12 88 GLN A O 1
ATOM 716 N N . LEU A 1 89 ? -8.968 -5.167 31.204 1.00 83.31 89 LEU A N 1
ATOM 717 C CA . LEU A 1 89 ? -9.118 -6.154 30.130 1.00 83.31 89 LEU A CA 1
ATOM 718 C C . LEU A 1 89 ? -10.553 -6.690 30.017 1.00 83.31 89 LEU A C 1
ATOM 720 O O . LEU A 1 89 ? -11.043 -6.895 28.903 1.00 83.31 89 LEU A O 1
ATOM 724 N N . MET A 1 90 ? -11.236 -6.920 31.142 1.00 85.62 90 MET A N 1
ATOM 725 C CA . MET A 1 90 ? -12.640 -7.350 31.138 1.00 85.62 90 MET A CA 1
ATOM 726 C C . MET A 1 90 ? -13.556 -6.253 30.596 1.00 85.62 90 MET A C 1
ATOM 728 O O . MET A 1 90 ? -14.440 -6.539 29.786 1.00 85.62 90 MET A O 1
ATOM 732 N N . GLU A 1 91 ? -13.301 -5.003 30.968 1.00 84.00 91 GLU A N 1
ATOM 733 C CA . GLU A 1 91 ? -14.022 -3.852 30.435 1.00 84.00 91 GLU A CA 1
ATOM 734 C C . GLU A 1 91 ? -13.785 -3.675 28.930 1.00 84.00 91 GLU A C 1
ATOM 736 O O . GLU A 1 91 ? -14.738 -3.524 28.164 1.00 84.00 91 GLU A O 1
ATOM 741 N N . LEU A 1 92 ? -12.536 -3.812 28.466 1.00 84.25 92 LEU A N 1
ATOM 742 C CA . LEU A 1 92 ? -12.212 -3.785 27.036 1.00 84.25 92 LEU A CA 1
ATOM 743 C C . LEU A 1 92 ? -12.997 -4.850 26.268 1.00 84.25 92 LEU A C 1
ATOM 745 O O . LEU A 1 92 ? -13.563 -4.575 25.207 1.00 84.25 92 LEU A O 1
ATOM 749 N N . ARG A 1 93 ? -13.069 -6.065 26.821 1.00 86.50 93 ARG A N 1
ATOM 750 C CA . ARG A 1 93 ? -13.824 -7.168 26.224 1.00 86.50 93 ARG A CA 1
ATOM 751 C C . ARG A 1 93 ? -15.319 -6.853 26.144 1.00 86.50 93 ARG A C 1
ATOM 753 O O . ARG A 1 93 ? -15.940 -7.170 25.130 1.00 86.50 93 ARG A O 1
ATOM 760 N N . LYS A 1 94 ? -15.882 -6.219 27.176 1.00 87.81 94 LYS A N 1
ATOM 761 C CA . LYS A 1 94 ? -17.282 -5.780 27.197 1.00 87.81 94 LYS A CA 1
ATOM 762 C C . LYS A 1 94 ? -17.550 -4.732 26.116 1.00 87.81 94 LYS A C 1
ATOM 764 O O . LYS A 1 94 ? -18.427 -4.937 25.283 1.00 87.81 94 LYS A O 1
ATOM 769 N N . VAL A 1 95 ? -16.727 -3.688 26.041 1.00 86.94 95 VAL A N 1
ATOM 770 C CA . VAL A 1 95 ? -16.848 -2.633 25.021 1.00 86.94 95 VAL A CA 1
ATOM 771 C C . VAL A 1 95 ? -16.715 -3.187 23.606 1.00 86.94 95 VAL A C 1
ATOM 773 O O . VAL A 1 95 ? -17.436 -2.775 22.696 1.00 86.94 95 VAL A O 1
ATOM 776 N N . GLN A 1 96 ? -15.823 -4.153 23.394 1.00 85.25 96 GLN A N 1
ATOM 777 C CA . GLN A 1 96 ? -15.699 -4.806 22.097 1.00 85.25 96 GLN A CA 1
ATOM 778 C C . GLN A 1 96 ? -16.979 -5.568 21.717 1.00 85.25 96 GLN A C 1
ATOM 780 O O . GLN A 1 96 ? -17.397 -5.499 20.561 1.00 85.25 96 GLN A O 1
ATOM 785 N N 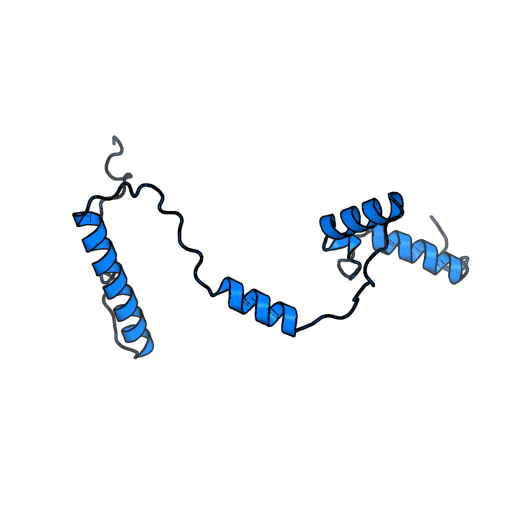. ALA A 1 97 ? -17.600 -6.276 22.664 1.00 87.81 97 ALA A N 1
ATOM 786 C CA . ALA A 1 97 ? -18.864 -6.970 22.429 1.00 87.81 97 ALA A CA 1
ATOM 787 C C . ALA A 1 97 ? -19.988 -5.980 22.089 1.00 87.81 97 ALA A C 1
ATOM 789 O O . ALA A 1 97 ? -20.675 -6.167 21.084 1.00 87.81 97 ALA A O 1
ATOM 790 N N . GLU A 1 98 ? -20.090 -4.884 22.844 1.00 87.31 98 GLU A N 1
ATOM 791 C CA . GLU A 1 98 ? -21.052 -3.810 22.584 1.00 87.31 98 GLU A CA 1
ATOM 792 C C . GLU A 1 98 ? -20.857 -3.213 21.185 1.00 87.31 98 GLU A C 1
ATOM 794 O O . GLU A 1 98 ? -21.819 -3.081 20.439 1.00 87.31 98 GLU A O 1
ATOM 799 N N . ARG A 1 99 ? -19.617 -2.937 20.749 1.00 84.44 99 ARG A N 1
ATOM 800 C CA . ARG A 1 99 ? -19.345 -2.426 19.388 1.00 84.44 99 ARG A CA 1
ATOM 801 C C . ARG A 1 99 ? -19.805 -3.374 18.286 1.00 84.44 99 ARG A C 1
ATOM 803 O O . ARG A 1 99 ? -20.306 -2.923 17.256 1.00 84.44 99 ARG A O 1
ATOM 810 N N . VAL A 1 100 ? -19.611 -4.677 18.477 1.00 88.00 100 VAL A N 1
ATOM 811 C CA . VAL A 1 100 ? -20.066 -5.689 17.513 1.00 88.00 100 VAL A CA 1
ATOM 812 C C . VAL A 1 100 ? -21.590 -5.699 17.441 1.00 88.00 100 VAL A C 1
ATOM 814 O O . VAL A 1 100 ? -22.152 -5.797 16.351 1.00 88.00 100 VAL A O 1
ATOM 817 N N . GLU A 1 101 ? -22.258 -5.572 18.582 1.00 85.38 101 GLU A N 1
ATOM 818 C CA . GLU A 1 101 ? -23.712 -5.499 18.658 1.00 85.38 101 GLU A CA 1
ATOM 819 C C . GLU A 1 101 ? -24.257 -4.212 18.025 1.00 85.38 101 GLU A C 1
ATOM 821 O O . GLU A 1 101 ? -25.139 -4.290 17.174 1.00 85.38 101 GLU A O 1
ATOM 826 N N . VAL A 1 102 ? -23.651 -3.055 18.310 1.00 86.38 102 VAL A N 1
ATOM 827 C CA . VAL A 1 102 ? -23.960 -1.778 17.646 1.00 86.38 102 VAL A CA 1
ATOM 828 C C . VAL A 1 102 ? -23.815 -1.896 16.130 1.00 86.38 102 VAL A C 1
ATOM 830 O O . VAL A 1 102 ? -24.679 -1.430 15.393 1.00 86.38 102 VAL A O 1
ATOM 833 N N . GLY A 1 103 ? -22.748 -2.533 15.642 1.00 83.88 103 GLY A N 1
ATOM 834 C CA . GLY A 1 103 ? -22.554 -2.758 14.208 1.00 83.88 103 GLY A CA 1
ATOM 835 C C . GLY A 1 103 ? -23.684 -3.582 13.585 1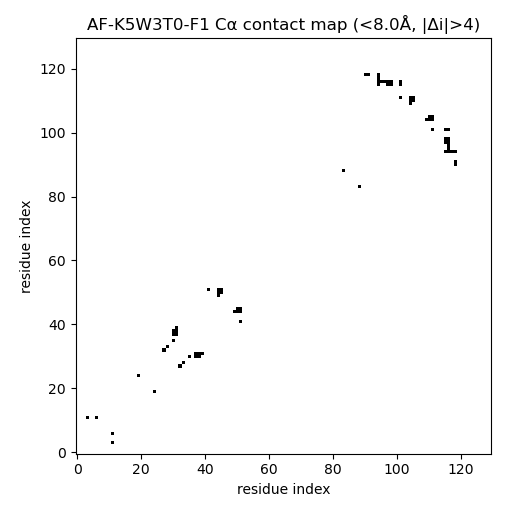.00 83.88 103 GLY A C 1
ATOM 836 O O . GLY A 1 103 ? -24.189 -3.229 12.520 1.00 83.88 103 GLY A O 1
ATOM 837 N N . LYS A 1 104 ? -24.131 -4.638 14.274 1.00 88.25 104 LYS A N 1
ATOM 838 C CA . LYS A 1 104 ? -25.269 -5.465 13.841 1.00 88.25 104 LYS A CA 1
ATOM 839 C C . LYS A 1 104 ? -26.589 -4.691 13.875 1.00 88.25 104 LYS A C 1
ATOM 841 O O . LYS A 1 104 ? -27.362 -4.785 12.930 1.00 88.25 104 LYS A O 1
ATOM 846 N N . MET A 1 105 ? -26.829 -3.909 14.926 1.00 84.62 105 MET A N 1
ATOM 847 C CA . MET A 1 105 ? -28.034 -3.088 15.077 1.00 84.62 105 MET A CA 1
ATOM 848 C C . MET A 1 105 ? -28.117 -1.996 14.005 1.00 84.62 105 MET A C 1
ATOM 850 O O . MET A 1 105 ? -29.170 -1.822 13.398 1.00 84.62 105 MET A O 1
ATOM 854 N N . LYS A 1 106 ? -26.996 -1.329 13.695 1.00 85.12 106 LYS A N 1
ATOM 855 C CA . LYS A 1 106 ? -26.913 -0.355 12.595 1.00 85.12 106 LYS A CA 1
ATOM 856 C C . LYS A 1 106 ? -27.195 -0.993 11.237 1.00 85.12 106 LYS A C 1
ATOM 858 O O . LYS A 1 106 ? -27.916 -0.410 10.437 1.00 85.12 106 LYS A O 1
ATOM 863 N N . LEU A 1 107 ? -26.668 -2.195 10.985 1.00 85.75 107 LEU A N 1
ATOM 864 C CA . LEU A 1 107 ? -26.955 -2.936 9.752 1.00 85.75 107 LEU A CA 1
ATOM 865 C C . LEU A 1 107 ? -28.446 -3.296 9.631 1.00 85.75 107 LEU A C 1
ATOM 867 O O . LEU A 1 107 ? -28.988 -3.305 8.532 1.00 85.75 107 LEU A O 1
ATOM 871 N N . LEU A 1 108 ? -29.104 -3.558 10.762 1.00 89.00 108 LEU A N 1
ATOM 872 C CA . LEU A 1 108 ? -30.538 -3.840 10.848 1.00 89.00 108 LEU A CA 1
ATOM 873 C C . LEU A 1 108 ? -31.413 -2.567 10.817 1.00 89.00 108 LEU A C 1
ATOM 875 O O . LEU A 1 108 ? -32.635 -2.669 10.849 1.00 89.00 108 LEU A O 1
ATOM 879 N N . GLY A 1 109 ? -30.812 -1.373 10.749 1.00 85.62 109 GLY A N 1
ATOM 880 C CA . GLY A 1 109 ? -31.528 -0.095 10.698 1.00 85.62 109 GLY A CA 1
ATOM 881 C C . GLY A 1 109 ? -32.078 0.392 12.044 1.00 85.62 109 GLY A C 1
ATOM 882 O O . GLY A 1 109 ? -32.965 1.240 12.063 1.00 85.62 109 GLY A O 1
ATOM 883 N N . MET A 1 110 ? -31.583 -0.135 13.169 1.00 81.56 110 MET A N 1
ATOM 884 C CA . MET A 1 110 ? -31.965 0.316 14.512 1.00 81.56 110 MET A CA 1
ATOM 885 C C . MET A 1 110 ? -31.160 1.555 14.930 1.00 81.56 110 MET A C 1
ATOM 887 O O . MET A 1 110 ? -29.962 1.645 14.652 1.00 81.56 110 MET A O 1
ATOM 891 N N . ASP A 1 111 ? -31.805 2.489 15.634 1.00 74.44 111 ASP A N 1
ATOM 892 C CA . ASP A 1 111 ? -31.138 3.673 16.183 1.00 74.44 111 ASP A CA 1
ATOM 893 C C . ASP A 1 111 ? -30.347 3.305 17.449 1.00 74.44 111 ASP A C 1
ATOM 895 O O . ASP A 1 111 ? -30.882 2.712 18.390 1.00 74.44 111 ASP A O 1
ATOM 899 N N . VAL A 1 112 ? -29.052 3.624 17.465 1.00 77.31 112 VAL A N 1
ATOM 900 C CA . VAL A 1 112 ? -28.132 3.239 18.542 1.00 77.31 112 VAL A CA 1
ATOM 901 C C . VAL A 1 112 ? -27.581 4.484 19.223 1.00 77.31 112 VAL A C 1
ATOM 903 O O . VAL A 1 112 ? -27.007 5.358 18.574 1.00 77.31 112 VAL A O 1
ATOM 906 N N . LYS A 1 113 ? -27.695 4.533 20.557 1.00 77.69 113 LYS A N 1
ATOM 907 C CA . LYS A 1 113 ? -27.183 5.637 21.382 1.00 77.69 113 LYS A CA 1
ATOM 908 C C . LYS A 1 113 ? -25.671 5.823 21.200 1.00 77.69 113 LYS A C 1
ATOM 910 O O . LYS A 1 113 ? -24.909 4.859 21.208 1.00 77.69 113 LYS A O 1
ATOM 915 N N . GLN A 1 114 ? -25.239 7.082 21.113 1.00 70.75 114 GLN A N 1
ATOM 916 C CA . GLN A 1 114 ? -23.847 7.481 20.843 1.00 70.75 114 GLN A CA 1
ATOM 917 C C 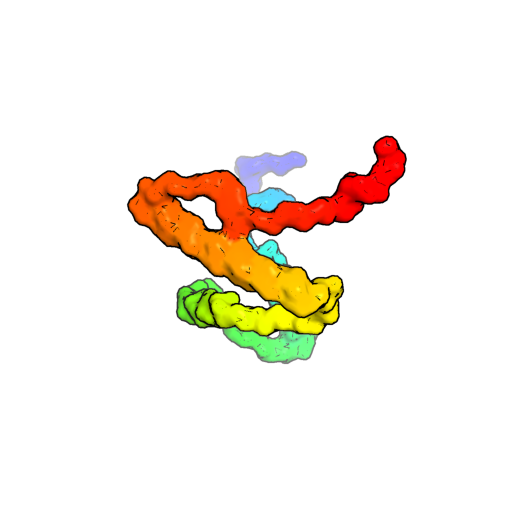. GLN A 1 114 ? -22.830 7.019 21.903 1.00 70.75 114 GLN A C 1
ATOM 919 O O . GLN A 1 114 ? -21.646 6.910 21.609 1.00 70.75 114 GLN A O 1
ATOM 924 N N . ASN A 1 115 ? -23.276 6.735 23.127 1.00 73.31 115 ASN A N 1
ATOM 925 C CA . ASN A 1 115 ? -22.421 6.310 24.238 1.00 73.31 115 ASN A CA 1
ATOM 926 C C . ASN A 1 115 ? -22.174 4.790 24.303 1.00 73.31 115 ASN A C 1
ATOM 928 O O . ASN A 1 115 ? -21.407 4.340 25.150 1.00 73.31 115 ASN A O 1
ATOM 932 N N . MET A 1 116 ? -22.803 3.991 23.436 1.00 72.44 116 MET A N 1
ATOM 933 C CA . MET A 1 116 ? -22.619 2.536 23.409 1.00 72.44 116 MET A CA 1
ATOM 934 C C . MET A 1 116 ? -21.287 2.156 22.748 1.00 72.44 116 MET A C 1
ATOM 936 O O . MET A 1 116 ? -20.979 2.613 21.646 1.00 72.44 116 MET A O 1
ATOM 940 N N . GLY A 1 117 ? -20.505 1.275 23.384 1.00 65.25 117 GLY A N 1
ATOM 941 C CA . GLY A 1 117 ? -19.223 0.821 22.839 1.00 65.25 117 GLY A CA 1
ATOM 942 C C . GLY A 1 117 ? -18.073 1.834 22.967 1.00 65.25 117 GLY A C 1
ATOM 943 O O . GLY A 1 117 ? -17.104 1.766 22.200 1.00 65.25 117 GLY A O 1
ATOM 944 N N . VAL A 1 118 ? -18.138 2.758 23.926 1.00 73.62 118 VAL A N 1
ATOM 945 C CA . VAL A 1 118 ? -17.063 3.713 24.245 1.00 73.62 118 VAL A CA 1
ATOM 946 C C . VAL A 1 118 ? -16.596 3.480 25.685 1.00 73.62 118 VAL A C 1
ATOM 948 O O . VAL A 1 118 ? -17.421 3.363 26.584 1.00 73.62 118 VAL A O 1
ATOM 951 N N . ARG A 1 119 ? -15.277 3.397 25.906 1.00 66.31 119 ARG A N 1
ATOM 952 C CA . ARG A 1 119 ? -14.693 3.450 27.257 1.00 66.31 119 ARG A CA 1
ATOM 953 C C . ARG A 1 119 ? -14.501 4.917 27.618 1.00 66.31 119 ARG A C 1
ATOM 955 O O . ARG A 1 119 ? -13.850 5.627 26.857 1.00 66.31 119 ARG A O 1
ATOM 962 N N . MET A 1 120 ? -15.062 5.348 28.742 1.00 66.56 120 MET A N 1
ATOM 963 C CA . MET A 1 120 ? -14.902 6.706 29.280 1.00 66.56 120 MET A CA 1
ATOM 964 C C . MET A 1 120 ? -13.669 6.788 30.187 1.00 66.56 120 MET A C 1
ATOM 966 O O . MET A 1 120 ? -13.688 7.488 31.195 1.00 66.56 120 MET A O 1
ATOM 970 N N . ASP A 1 121 ? -12.624 6.021 29.873 1.00 60.44 121 ASP A N 1
ATOM 971 C CA . ASP A 1 121 ? -11.385 6.088 30.635 1.00 60.44 121 ASP A CA 1
ATOM 972 C C . ASP A 1 121 ? -10.800 7.477 30.401 1.00 60.44 121 ASP A C 1
ATOM 974 O O . ASP A 1 121 ? -10.513 7.836 29.254 1.00 60.44 121 ASP A O 1
ATOM 978 N N . GLY A 1 122 ? -10.686 8.254 31.484 1.00 58.66 122 GLY A N 1
ATOM 979 C CA . GLY A 1 122 ? -10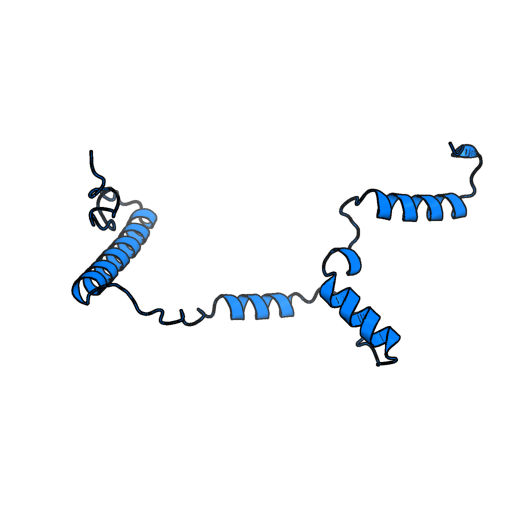.019 9.548 31.492 1.00 58.66 122 GLY A CA 1
ATOM 980 C C . GLY A 1 122 ? -8.705 9.402 30.748 1.00 58.66 122 GLY A C 1
ATOM 981 O O . GLY A 1 122 ? -7.837 8.607 31.113 1.00 58.66 122 GLY A O 1
ATOM 982 N N . THR A 1 123 ? -8.614 10.076 29.610 1.00 52.41 123 THR A N 1
ATOM 983 C CA . THR A 1 123 ? -7.399 10.062 28.812 1.00 52.41 123 THR A CA 1
ATOM 984 C C . THR A 1 123 ? -6.257 10.572 29.682 1.00 52.41 123 THR A C 1
ATOM 986 O O . THR A 1 123 ? -6.464 11.462 30.502 1.00 52.41 123 THR A O 1
ATOM 989 N N . SER A 1 124 ? -5.030 10.112 29.447 1.00 50.78 124 SER A N 1
ATOM 990 C CA . SER A 1 124 ? -3.798 10.674 30.031 1.00 50.78 124 SER A CA 1
ATOM 991 C C . SER A 1 124 ? -3.580 12.179 29.747 1.00 50.78 124 SER A C 1
ATOM 993 O O . SER A 1 124 ? -2.508 12.706 30.014 1.00 50.78 124 SER A O 1
ATOM 995 N N . PHE A 1 125 ? -4.567 12.853 29.149 1.00 53.78 125 PHE A N 1
ATOM 996 C CA . PHE A 1 125 ? -4.657 14.290 28.927 1.00 53.78 125 PHE A CA 1
ATOM 997 C C . PHE A 1 125 ? -5.406 15.042 30.044 1.00 53.78 125 PHE A C 1
ATOM 999 O O . PHE A 1 125 ? -5.282 16.260 30.090 1.00 53.78 125 PHE A O 1
ATOM 1006 N N . ASP A 1 126 ? -6.131 14.361 30.942 1.00 53.16 126 ASP A N 1
ATOM 1007 C CA . ASP A 1 126 ? -6.827 15.012 32.072 1.00 53.16 126 ASP A CA 1
ATOM 1008 C C . ASP A 1 126 ? -5.904 15.295 33.277 1.00 53.16 126 ASP A C 1
ATOM 1010 O O . ASP A 1 126 ? -6.268 16.062 34.162 1.00 53.16 126 ASP A O 1
ATOM 1014 N N . GLU A 1 127 ? -4.687 14.732 33.310 1.00 53.09 127 GLU A N 1
ATOM 1015 C CA . GLU A 1 127 ? -3.665 14.998 34.345 1.00 53.09 127 GLU A CA 1
ATOM 1016 C C . GLU A 1 127 ? -2.587 16.004 33.878 1.00 53.09 127 GLU A C 1
ATOM 1018 O O . GLU A 1 127 ? -1.427 15.950 34.290 1.00 53.09 127 GLU A O 1
ATOM 1023 N N . GLY A 1 128 ? -2.941 16.927 32.979 1.00 42.00 128 GLY A N 1
ATOM 1024 C CA . GLY A 1 128 ? -2.082 18.057 32.606 1.00 42.00 128 GLY A CA 1
ATOM 1025 C C . GLY A 1 128 ? -2.187 19.199 33.629 1.00 42.00 128 GLY A C 1
ATOM 1026 O O . GLY A 1 128 ? -3.297 19.509 34.056 1.00 42.00 128 GLY A O 1
ATOM 1027 N N . PRO A 1 129 ? -1.081 19.855 34.031 1.00 53.41 129 PRO A N 1
ATOM 1028 C CA . PRO A 1 129 ? -1.123 20.913 35.030 1.00 53.41 129 PRO A CA 1
ATOM 1029 C C . PRO A 1 129 ? -1.590 22.220 34.381 1.00 53.41 129 PRO A C 1
ATOM 1031 O O . PRO A 1 129 ? -0.768 22.982 33.874 1.00 53.41 129 PRO A O 1
ATOM 1034 N N . PHE A 1 130 ? -2.895 22.483 34.401 1.00 46.28 130 PHE A N 1
ATOM 1035 C CA . PHE A 1 130 ? -3.447 23.833 34.282 1.00 46.28 130 PHE A CA 1
ATOM 1036 C C . PHE A 1 130 ? -4.585 24.019 35.280 1.00 46.28 130 PHE A C 1
ATOM 1038 O O . PHE A 1 130 ? -5.523 23.194 35.264 1.00 46.28 130 PHE A O 1
#

Solvent-accessible surface area (backbone atoms only — not comparable to full-atom values): 8427 Å² total; per-residue (Å²): 136,84,65,78,91,78,54,53,75,68,56,49,51,54,54,47,52,52,48,49,64,74,62,65,68,85,74,69,91,49,51,66,79,80,38,49,68,61,38,50,54,50,54,50,37,55,74,70,70,49,88,74,77,79,83,73,87,64,89,57,70,67,59,53,54,51,52,52,58,54,66,70,51,73,72,79,74,76,84,64,84,69,93,62,52,75,65,60,51,53,51,50,53,50,34,53,52,42,41,55,48,51,53,52,37,51,74,73,70,47,91,72,68,88,73,69,48,60,82,86,69,79,53,93,71,77,80,57,98,123

pLDDT: mean 72.04, std 11.3, range [42.0, 89.0]

Radius of gyration: 29.03 Å; Cα contacts (8 Å, |Δi|>4): 38; chains: 1; bounding box: 59×44×75 Å

Secondary structure (DSSP, 8-state):
---GGGS-HHHHHHHHHHHHHHTT-S----HHHH-HHHHHHHHHHHHHTPPPPP---S--HHHHHHHHHHHHS-PPPP-------HHHHHHHHHHHHHHHHHHHHHHTT----TTTT------TTTT---

Sequence (130 aa):
MINPETISKDQTKKEFARFTEDYNTATLSHEKFYNIASYEARMAALRAGEFLPPTDDGYDPNADMRALQGAHRRKPKERGESFLTREQLMELRKVQAERVEVGKMKLLGMDVKQNMGVRMDGTSFDEGPF

Mean predicted aligned error: 19.72 Å

Organism: Phanerochaete carnosa (strain HHB-10118-sp) (NCBI:txid650164)